Protein AF-A0A1N7EN95-F1 (afdb_monomer_lite)

Structure (mmCIF, N/CA/C/O backbone):
data_AF-A0A1N7EN95-F1
#
_entry.id   AF-A0A1N7EN95-F1
#
loop_
_atom_site.group_PDB
_atom_site.id
_atom_site.type_symbol
_atom_site.label_atom_id
_atom_site.label_alt_id
_atom_site.label_comp_id
_atom_site.label_asym_id
_atom_site.label_entity_id
_atom_site.label_seq_id
_atom_site.pdbx_PDB_ins_code
_atom_site.Cartn_x
_atom_site.Cartn_y
_atom_site.Cartn_z
_atom_site.occupancy
_atom_site.B_iso_or_equiv
_atom_site.auth_seq_id
_atom_site.auth_comp_id
_atom_site.auth_asym_id
_atom_site.auth_atom_id
_atom_site.pdbx_PDB_model_num
ATOM 1 N N . MET A 1 1 ? 12.039 16.576 -23.770 1.00 52.34 1 MET A N 1
ATOM 2 C CA . MET A 1 1 ? 12.574 15.843 -22.599 1.00 52.34 1 MET A CA 1
ATOM 3 C C . MET A 1 1 ? 11.406 15.493 -21.676 1.00 52.34 1 MET A C 1
ATOM 5 O O . MET A 1 1 ? 11.261 16.066 -20.607 1.00 52.34 1 MET A O 1
ATOM 9 N N . GLY A 1 2 ? 10.466 14.681 -22.172 1.00 54.00 2 GLY A N 1
ATOM 10 C CA . GLY A 1 2 ? 9.139 14.546 -21.573 1.00 54.00 2 GLY A CA 1
ATOM 11 C C . GLY A 1 2 ? 9.118 13.506 -20.465 1.00 54.00 2 GLY A C 1
ATOM 12 O O . GLY A 1 2 ? 9.288 12.322 -20.734 1.00 54.00 2 GLY A O 1
ATOM 13 N N . ALA A 1 3 ? 8.814 13.945 -19.248 1.00 58.16 3 ALA A N 1
ATOM 14 C CA . ALA A 1 3 ? 8.372 13.112 -18.132 1.00 58.16 3 ALA A CA 1
ATOM 15 C C . ALA A 1 3 ? 6.977 12.480 -18.399 1.00 58.16 3 ALA A C 1
ATOM 17 O O . ALA A 1 3 ? 6.096 12.507 -17.547 1.00 58.16 3 ALA A O 1
ATOM 18 N N . MET A 1 4 ? 6.744 11.961 -19.612 1.00 60.00 4 MET A N 1
ATOM 19 C CA . MET A 1 4 ? 5.441 11.545 -20.148 1.00 60.00 4 MET A CA 1
ATOM 20 C C . MET A 1 4 ? 5.492 10.126 -20.699 1.00 60.00 4 MET A C 1
ATOM 22 O O . MET A 1 4 ? 5.347 9.875 -21.893 1.00 60.00 4 MET A O 1
ATOM 26 N N . SER A 1 5 ? 5.681 9.154 -19.827 1.00 67.50 5 SER A N 1
ATOM 27 C CA . SER A 1 5 ? 5.274 7.802 -20.183 1.00 67.50 5 SER A CA 1
ATOM 28 C C . SER A 1 5 ? 4.696 7.140 -18.958 1.00 67.50 5 SER A C 1
ATOM 30 O O . SER A 1 5 ? 5.389 6.551 -18.135 1.00 67.50 5 SER A O 1
ATOM 32 N N . TRP A 1 6 ? 3.368 7.185 -18.916 1.00 81.56 6 TRP A N 1
ATOM 33 C CA . TRP A 1 6 ? 2.529 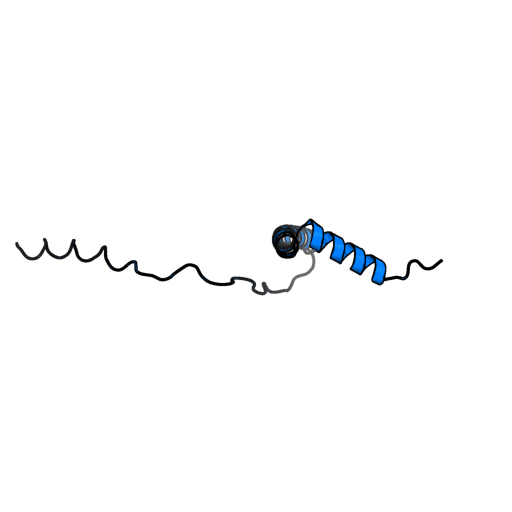6.234 -18.195 1.00 81.56 6 TRP A CA 1
ATOM 34 C C . TRP A 1 6 ? 3.040 4.791 -18.363 1.00 81.56 6 TRP A C 1
ATOM 36 O O . TRP A 1 6 ? 2.937 3.967 -17.458 1.00 81.56 6 TRP A O 1
ATOM 46 N N . TRP A 1 7 ? 3.680 4.507 -19.502 1.00 88.00 7 TRP A N 1
ATOM 47 C CA . TRP A 1 7 ? 4.287 3.218 -19.776 1.00 88.00 7 TRP A CA 1
ATOM 48 C C . TRP A 1 7 ? 5.438 2.849 -18.809 1.00 88.00 7 TRP A C 1
ATOM 50 O O . TRP A 1 7 ? 5.548 1.705 -18.388 1.00 88.00 7 TRP A O 1
ATOM 60 N N . HIS A 1 8 ? 6.251 3.795 -18.332 1.00 86.31 8 HIS A N 1
ATOM 61 C CA . HIS A 1 8 ? 7.268 3.460 -17.322 1.00 86.31 8 HIS A CA 1
ATOM 62 C C . HIS A 1 8 ? 6.626 3.003 -16.009 1.00 86.31 8 HIS A C 1
ATOM 64 O O . HIS A 1 8 ? 7.046 2.007 -15.425 1.00 86.31 8 HIS A O 1
ATOM 70 N N . TRP A 1 9 ? 5.558 3.677 -15.580 1.00 89.56 9 TRP A N 1
ATOM 71 C CA . TRP A 1 9 ? 4.835 3.315 -14.361 1.00 89.56 9 TRP A CA 1
ATOM 72 C C . TRP A 1 9 ? 4.193 1.931 -14.446 1.00 89.56 9 TRP A C 1
ATOM 74 O O . TRP A 1 9 ? 4.265 1.167 -13.485 1.00 89.56 9 TRP A O 1
ATOM 84 N N . ALA A 1 10 ? 3.618 1.568 -15.594 1.00 90.88 10 ALA A N 1
ATOM 85 C CA . ALA A 1 10 ? 3.072 0.227 -15.777 1.00 90.88 10 ALA A CA 1
ATOM 86 C C . ALA A 1 10 ? 4.171 -0.855 -15.807 1.00 90.88 10 ALA A C 1
ATOM 88 O O . ALA A 1 10 ? 3.969 -1.911 -15.213 1.00 90.88 10 ALA A O 1
ATOM 89 N N . ILE A 1 11 ? 5.355 -0.588 -16.375 1.00 92.62 11 ILE A N 1
ATOM 90 C CA . ILE A 1 11 ? 6.500 -1.517 -16.295 1.00 92.62 11 ILE A CA 1
ATOM 91 C C . ILE A 1 11 ? 6.944 -1.714 -14.839 1.00 92.62 11 ILE A C 1
ATOM 93 O O . ILE A 1 11 ? 7.119 -2.850 -14.401 1.00 92.62 11 ILE A O 1
ATOM 97 N N . VAL A 1 12 ? 7.073 -0.632 -14.064 1.00 92.12 12 VAL A N 1
ATOM 98 C CA . VAL A 1 12 ? 7.436 -0.713 -12.638 1.00 92.12 12 VAL A CA 1
ATOM 99 C C . VAL A 1 12 ? 6.410 -1.540 -11.865 1.00 92.12 12 VAL A C 1
ATOM 101 O O . VAL A 1 12 ? 6.793 -2.421 -11.099 1.00 92.12 12 VAL A O 1
ATOM 104 N N . LEU A 1 13 ? 5.114 -1.312 -12.097 1.00 91.81 13 LEU A N 1
ATOM 105 C CA . LEU A 1 13 ? 4.041 -2.048 -11.428 1.00 91.81 13 LEU A CA 1
ATOM 106 C C . LEU A 1 13 ? 4.070 -3.542 -11.777 1.00 91.81 13 LEU A C 1
ATOM 108 O O . LEU A 1 13 ? 3.910 -4.376 -10.888 1.00 91.81 13 LEU A O 1
ATOM 112 N N . VAL A 1 14 ? 4.342 -3.885 -13.039 1.00 93.88 14 VAL A N 1
ATOM 113 C CA . VAL A 1 14 ? 4.520 -5.278 -13.474 1.00 93.88 14 VAL A CA 1
ATOM 114 C C . VAL A 1 14 ? 5.699 -5.929 -12.751 1.00 93.88 14 VAL A C 1
ATOM 116 O O . VAL A 1 14 ? 5.535 -7.009 -12.189 1.00 93.88 14 VAL A O 1
ATOM 119 N N . VAL A 1 15 ? 6.860 -5.271 -12.693 1.00 94.50 15 VAL A N 1
ATOM 120 C CA . VAL A 1 15 ? 8.039 -5.800 -11.981 1.00 94.50 15 VAL A CA 1
ATOM 121 C C . VAL A 1 15 ? 7.737 -6.012 -10.495 1.00 94.50 15 VAL A C 1
ATOM 123 O O . VAL A 1 15 ? 8.095 -7.046 -9.935 1.00 94.50 15 VAL A O 1
ATOM 126 N N . LEU A 1 16 ? 7.022 -5.079 -9.866 1.00 92.75 16 LEU A N 1
ATOM 127 C CA . LEU A 1 16 ? 6.633 -5.156 -8.457 1.00 92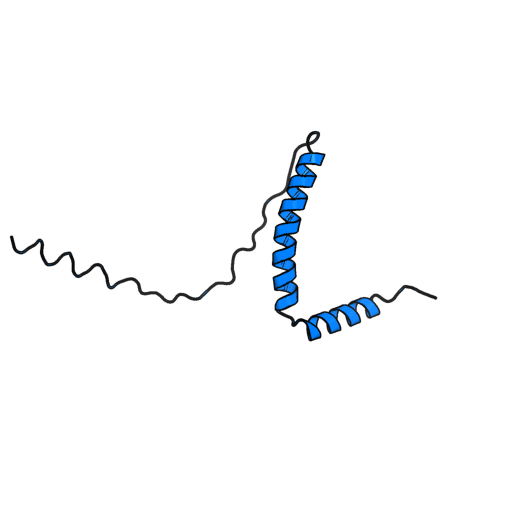.75 16 LEU A CA 1
ATOM 128 C C . LEU A 1 16 ? 5.687 -6.341 -8.197 1.00 92.75 16 LEU A C 1
ATOM 130 O O . LEU A 1 16 ? 5.875 -7.083 -7.235 1.00 92.75 16 LEU A O 1
ATOM 134 N N . VAL A 1 17 ? 4.718 -6.575 -9.088 1.00 92.44 17 VAL A N 1
ATOM 135 C CA . VAL A 1 17 ? 3.820 -7.741 -9.030 1.00 92.44 17 VAL A CA 1
ATOM 136 C C . VAL A 1 17 ? 4.574 -9.051 -9.235 1.00 92.44 17 VAL A C 1
ATOM 138 O O . VAL A 1 17 ? 4.236 -10.037 -8.586 1.00 92.44 17 VAL A O 1
ATOM 141 N N . VAL A 1 18 ? 5.591 -9.083 -10.095 1.00 93.56 18 VAL A N 1
ATOM 142 C CA . VAL A 1 18 ? 6.401 -10.289 -10.319 1.00 93.56 18 VAL A CA 1
ATOM 143 C C . VAL A 1 18 ? 7.287 -10.599 -9.107 1.00 93.56 18 VAL A C 1
ATOM 145 O O . VAL A 1 18 ? 7.358 -11.756 -8.703 1.00 93.56 18 VAL A O 1
ATOM 148 N N . LEU A 1 19 ? 7.910 -9.589 -8.488 1.00 93.25 19 LEU A N 1
ATOM 149 C CA . LEU A 1 19 ? 8.784 -9.774 -7.319 1.00 93.25 19 LEU A CA 1
ATOM 150 C C . LEU A 1 19 ? 8.011 -10.138 -6.045 1.00 93.25 19 LEU A C 1
ATOM 152 O O . LEU A 1 19 ? 8.415 -11.034 -5.309 1.00 93.25 19 LEU A O 1
ATOM 156 N N . PHE A 1 20 ? 6.913 -9.431 -5.771 1.00 90.38 20 PHE A N 1
ATOM 157 C CA . PHE A 1 20 ? 6.122 -9.630 -4.553 1.00 90.38 20 PHE A CA 1
ATOM 158 C C . PHE A 1 20 ? 5.024 -10.688 -4.728 1.00 90.38 20 PHE A C 1
ATOM 160 O O . PHE A 1 20 ? 4.575 -11.285 -3.751 1.00 90.38 20 PHE A O 1
ATOM 167 N N . GLY A 1 21 ? 4.590 -10.945 -5.961 1.00 86.69 21 GLY A N 1
ATOM 168 C CA . GLY A 1 21 ? 3.495 -11.852 -6.292 1.00 86.69 21 GLY A CA 1
ATOM 169 C C . GLY A 1 21 ? 2.124 -11.165 -6.330 1.00 86.69 21 GLY A C 1
ATOM 170 O O . GLY A 1 21 ? 1.806 -10.276 -5.534 1.00 86.69 21 GLY A O 1
ATOM 171 N N . SER A 1 22 ? 1.252 -11.645 -7.223 1.00 86.94 22 SER A N 1
ATOM 172 C CA . SER A 1 22 ? -0.093 -11.093 -7.468 1.00 86.94 22 SER A CA 1
ATOM 173 C C . SER A 1 22 ? -1.047 -11.164 -6.273 1.00 86.94 22 SER A C 1
ATOM 175 O O . SER A 1 22 ? -2.005 -10.401 -6.220 1.00 86.94 22 SER A O 1
ATOM 177 N N . LYS A 1 23 ? -0.792 -12.044 -5.296 1.00 87.12 23 LYS A N 1
ATOM 178 C CA . LYS A 1 23 ? -1.597 -12.157 -4.068 1.00 87.12 23 LYS A CA 1
ATOM 179 C C . LYS A 1 23 ? -1.120 -11.235 -2.944 1.00 87.12 23 LYS A C 1
ATOM 181 O O . LYS A 1 23 ? -1.949 -10.746 -2.187 1.00 87.12 23 LYS A O 1
ATOM 186 N N . LYS A 1 24 ? 0.186 -10.963 -2.844 1.00 85.62 24 LYS A N 1
ATOM 187 C CA . LYS A 1 24 ? 0.772 -10.257 -1.692 1.00 85.62 24 LYS A CA 1
ATOM 188 C C . LYS A 1 24 ? 0.600 -8.747 -1.763 1.00 85.62 24 LYS A C 1
ATOM 190 O O . LYS A 1 24 ? 0.352 -8.128 -0.735 1.00 85.62 24 LYS A O 1
ATOM 195 N N . LEU A 1 25 ? 0.644 -8.162 -2.960 1.00 90.88 25 LEU A N 1
ATOM 196 C CA . LEU A 1 25 ? 0.351 -6.739 -3.148 1.00 90.88 25 LEU A CA 1
ATOM 197 C C . LEU A 1 25 ? -1.074 -6.341 -2.740 1.00 90.88 25 LEU A C 1
ATOM 199 O O . LEU A 1 25 ? -1.207 -5.431 -1.922 1.00 90.88 25 LEU A O 1
ATOM 203 N N . PRO A 1 26 ? -2.144 -6.992 -3.241 1.00 83.69 26 PRO A N 1
ATOM 204 C CA . PRO A 1 26 ? -3.502 -6.637 -2.836 1.00 83.69 26 PRO A CA 1
ATOM 205 C C . PRO A 1 26 ? -3.791 -7.000 -1.375 1.00 83.69 26 PRO A C 1
ATOM 207 O O . PRO A 1 26 ? -4.564 -6.304 -0.724 1.00 83.69 26 PRO A O 1
ATOM 210 N N . GLU A 1 27 ? -3.169 -8.052 -0.838 1.00 88.69 27 GLU A N 1
ATOM 211 C CA . GLU A 1 27 ? -3.279 -8.429 0.577 1.00 88.69 27 GLU A CA 1
ATOM 212 C C . GLU A 1 27 ? -2.648 -7.362 1.494 1.00 88.69 27 GLU A C 1
ATOM 214 O O . GLU A 1 27 ? -3.303 -6.877 2.420 1.00 88.69 27 GLU A O 1
ATOM 219 N N . ALA A 1 28 ? -1.427 -6.912 1.183 1.00 91.12 28 ALA A N 1
ATOM 220 C CA . ALA A 1 28 ? -0.753 -5.833 1.906 1.00 91.12 28 ALA A CA 1
ATOM 221 C C . ALA A 1 28 ? -1.490 -4.494 1.753 1.00 91.12 28 ALA A C 1
ATOM 223 O O . ALA A 1 28 ? -1.707 -3.796 2.742 1.00 91.12 28 ALA A O 1
ATOM 224 N N . ALA A 1 29 ? -1.951 -4.159 0.544 1.00 91.62 29 ALA A N 1
ATOM 225 C CA . ALA A 1 29 ? -2.731 -2.949 0.294 1.00 91.62 29 ALA A CA 1
ATOM 226 C C . ALA A 1 29 ? -4.064 -2.946 1.062 1.00 91.62 29 ALA A C 1
ATOM 228 O O . ALA A 1 29 ? -4.446 -1.912 1.605 1.00 91.62 29 ALA A O 1
ATOM 229 N N . ARG A 1 30 ? -4.753 -4.093 1.180 1.00 89.75 30 ARG A N 1
ATOM 230 C CA . ARG A 1 30 ? -5.961 -4.231 2.017 1.00 89.75 30 ARG A CA 1
ATOM 231 C C . ARG A 1 30 ? -5.660 -4.024 3.504 1.00 89.75 30 ARG A C 1
ATOM 233 O O . ARG A 1 30 ? -6.444 -3.382 4.201 1.00 89.75 30 ARG A O 1
ATOM 240 N N . GLY A 1 31 ? -4.536 -4.543 4.002 1.00 91.38 31 GLY A N 1
ATOM 241 C CA . GLY A 1 31 ? -4.087 -4.321 5.382 1.00 91.38 31 GLY A CA 1
ATOM 242 C C . GLY A 1 31 ? -3.767 -2.851 5.667 1.00 91.38 31 GLY A C 1
ATOM 243 O O . GLY A 1 31 ? -4.338 -2.257 6.584 1.00 91.38 31 GLY A O 1
ATOM 244 N N . LEU A 1 32 ? -2.922 -2.250 4.826 1.00 92.62 32 LEU A N 1
ATOM 245 C CA . LEU A 1 32 ? -2.530 -0.840 4.912 1.00 92.62 32 LEU A CA 1
ATOM 246 C C . LEU A 1 32 ? -3.733 0.097 4.735 1.00 92.62 32 LEU A C 1
ATOM 248 O O . LEU A 1 32 ? -3.874 1.060 5.481 1.00 92.62 32 LEU A O 1
ATOM 252 N N . GLY A 1 33 ? -4.650 -0.220 3.819 1.00 90.25 33 GLY A N 1
ATOM 253 C CA . GLY A 1 33 ? -5.861 0.560 3.567 1.00 90.25 33 GLY A CA 1
ATOM 254 C C . GLY A 1 33 ? -6.815 0.606 4.762 1.00 90.25 33 GLY A C 1
ATOM 255 O O . GLY A 1 33 ? -7.391 1.658 5.037 1.00 90.25 33 GLY A O 1
ATOM 256 N N . ARG A 1 34 ? -6.946 -0.491 5.524 1.00 90.31 34 ARG A N 1
ATOM 257 C CA . ARG A 1 34 ? -7.740 -0.502 6.767 1.00 90.31 34 ARG A CA 1
ATOM 258 C C . ARG A 1 34 ? -7.135 0.410 7.835 1.00 90.31 34 ARG A C 1
ATOM 260 O O . ARG A 1 34 ? -7.862 1.217 8.405 1.00 90.31 34 ARG A O 1
ATOM 267 N N . SER A 1 35 ? -5.819 0.339 8.050 1.00 91.44 35 SER A N 1
ATOM 268 C CA . SER A 1 35 ? -5.120 1.218 9.002 1.00 91.44 35 SER A CA 1
ATOM 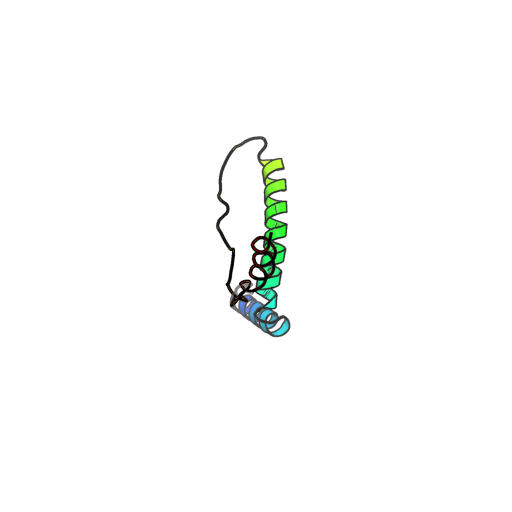269 C C . SER A 1 35 ? -5.188 2.690 8.575 1.00 91.44 35 SER A C 1
ATOM 271 O O . SER A 1 35 ? -5.546 3.551 9.377 1.00 91.44 35 SER A O 1
ATOM 273 N N . MET A 1 36 ? -4.966 2.975 7.287 1.00 93.19 36 MET A N 1
ATOM 274 C CA . MET A 1 36 ? -5.107 4.324 6.737 1.00 93.19 36 MET A CA 1
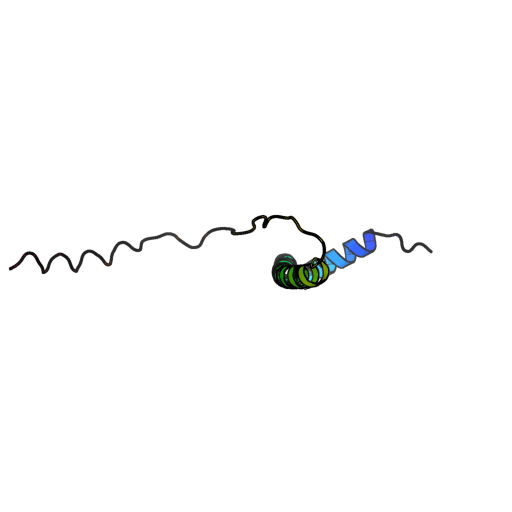ATOM 275 C C . MET A 1 36 ? -6.534 4.861 6.856 1.00 93.19 36 MET A C 1
ATOM 277 O O . MET A 1 36 ? -6.696 6.058 7.061 1.00 93.19 36 MET A O 1
ATOM 281 N N . ARG A 1 37 ? -7.573 4.023 6.731 1.00 88.38 37 ARG A N 1
ATOM 282 C CA . ARG A 1 37 ? -8.972 4.458 6.872 1.00 88.38 37 ARG A CA 1
ATOM 283 C C . ARG A 1 37 ? -9.271 4.937 8.289 1.00 88.38 37 ARG A C 1
ATOM 285 O O . ARG A 1 37 ? -9.907 5.975 8.418 1.00 88.38 37 ARG A O 1
ATOM 292 N N . ILE A 1 38 ? -8.788 4.216 9.302 1.00 88.88 38 ILE A N 1
ATOM 293 C CA . ILE A 1 38 ? -8.955 4.579 10.719 1.00 88.88 38 ILE A CA 1
ATOM 294 C C . ILE A 1 38 ? -8.224 5.894 11.008 1.00 88.88 38 ILE A C 1
ATOM 296 O O . ILE A 1 38 ? -8.814 6.843 11.515 1.00 88.88 38 ILE A O 1
ATOM 300 N N . PHE A 1 39 ? -6.972 6.000 10.563 1.00 91.38 39 PHE A N 1
ATOM 301 C CA . PHE A 1 39 ? -6.191 7.227 10.711 1.00 91.38 39 PHE A CA 1
ATOM 302 C C . PHE A 1 39 ? -6.824 8.415 9.965 1.00 91.38 39 PHE A C 1
ATOM 304 O O . PHE A 1 39 ? -6.874 9.532 10.471 1.00 91.38 39 PHE A O 1
ATOM 311 N N . LYS A 1 40 ? -7.380 8.178 8.768 1.00 86.06 40 LYS A N 1
ATOM 312 C CA . LYS A 1 40 ? -8.116 9.188 7.994 1.00 86.06 40 LYS A CA 1
ATOM 313 C C . LYS A 1 40 ? -9.3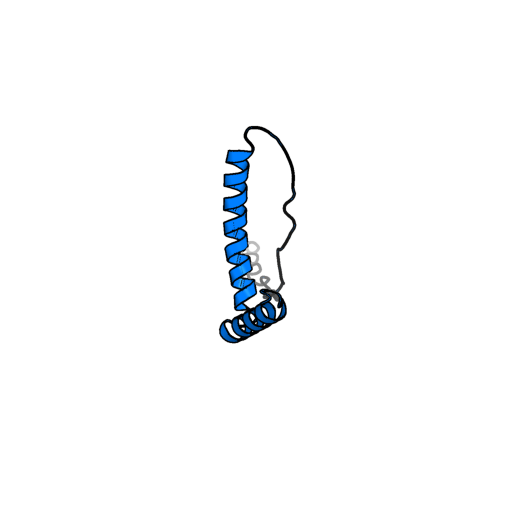82 9.628 8.726 1.00 86.06 40 LYS A C 1
ATOM 315 O O . LYS A 1 40 ? -9.676 10.816 8.678 1.00 86.06 40 LYS A O 1
ATOM 320 N N . SER A 1 41 ? -10.135 8.718 9.353 1.00 86.62 41 SER A N 1
ATOM 321 C CA . SER A 1 41 ? -11.327 9.085 10.127 1.00 86.62 41 SER A CA 1
ATOM 322 C C . SER A 1 41 ? -10.971 9.898 11.363 1.00 86.62 41 SER A C 1
ATOM 324 O O . SER A 1 41 ? -11.589 10.935 11.553 1.00 86.62 41 SER A O 1
ATOM 326 N N . GLU A 1 42 ? -9.934 9.514 12.109 1.00 85.56 42 GLU A N 1
ATOM 327 C CA . GLU A 1 42 ? -9.479 10.271 13.284 1.00 85.56 42 GLU A CA 1
ATOM 328 C C . GLU A 1 42 ? -8.995 11.673 12.891 1.00 85.56 42 GLU A C 1
ATOM 330 O O . GLU A 1 42 ? -9.437 12.668 13.456 1.00 85.56 42 GLU A O 1
ATOM 335 N N . ILE A 1 43 ? -8.175 11.790 11.838 1.00 86.56 43 ILE A N 1
ATOM 336 C CA . ILE A 1 43 ? -7.753 13.104 11.324 1.00 86.56 43 ILE A CA 1
ATOM 337 C C . ILE A 1 43 ? -8.947 13.906 10.801 1.00 86.56 43 ILE A C 1
ATOM 339 O O . ILE A 1 43 ? -9.002 15.124 10.981 1.00 86.56 43 ILE A O 1
ATOM 343 N N . LYS A 1 44 ? -9.889 13.252 10.108 1.00 84.69 44 LYS A N 1
ATOM 344 C CA . LYS A 1 44 ? -11.078 13.918 9.568 1.00 84.69 44 LYS A CA 1
ATOM 345 C C . LYS A 1 44 ? -11.951 14.437 10.700 1.00 84.69 44 LYS A C 1
ATOM 347 O O . LYS A 1 44 ? -12.474 15.525 10.526 1.00 84.69 44 LYS A O 1
ATOM 352 N N . GLU A 1 45 ? -12.085 13.708 11.802 1.00 79.62 45 GLU A N 1
ATOM 353 C CA . GLU A 1 45 ? -12.829 14.096 13.004 1.00 79.62 45 GLU A CA 1
ATOM 354 C C . GLU A 1 45 ? -12.175 15.302 13.685 1.00 79.62 45 GLU A C 1
ATOM 356 O O . GLU A 1 45 ? -12.840 16.313 13.884 1.00 79.62 45 GLU A O 1
ATOM 361 N N . MET A 1 46 ? -10.846 15.287 13.847 1.00 76.25 46 MET A N 1
ATOM 362 C CA . MET A 1 46 ? -10.093 16.453 14.337 1.00 76.25 46 MET A CA 1
ATOM 363 C C . MET A 1 46 ? -10.208 17.685 13.419 1.00 76.25 46 MET A C 1
ATOM 365 O O . MET A 1 46 ? -10.128 18.815 13.892 1.00 76.25 46 MET A O 1
ATOM 369 N N . GLN A 1 47 ? -10.384 17.497 12.105 1.00 76.31 47 GLN A N 1
ATOM 370 C CA . GLN A 1 47 ? -10.645 18.593 11.157 1.00 76.31 47 GLN A CA 1
ATOM 371 C C . GLN A 1 47 ? -12.137 18.948 10.997 1.00 76.31 47 GLN A C 1
ATOM 373 O O . GLN A 1 47 ? -12.433 20.035 10.502 1.00 76.31 47 GLN A O 1
ATOM 378 N N . ASN A 1 48 ? -13.074 18.060 11.358 1.00 66.50 48 ASN A N 1
ATOM 379 C CA . ASN A 1 48 ? -14.527 18.225 11.166 1.00 66.50 48 ASN A CA 1
ATOM 380 C C . ASN A 1 48 ? -15.294 18.659 12.412 1.00 66.50 48 ASN A C 1
ATOM 382 O O . ASN A 1 48 ? -16.512 18.805 12.309 1.00 66.50 48 ASN A O 1
ATOM 386 N N . ASP A 1 49 ? -14.623 19.034 13.502 1.00 60.22 49 ASP A N 1
ATOM 387 C CA . ASP A 1 49 ? -15.217 19.792 14.623 1.00 60.22 49 ASP A CA 1
ATOM 388 C C . ASP A 1 49 ? -15.882 21.140 14.203 1.00 60.22 49 ASP A C 1
ATOM 390 O O . ASP A 1 49 ? -16.278 21.947 15.040 1.00 60.22 49 ASP A O 1
ATOM 394 N N . GLY A 1 50 ? -16.061 21.401 12.897 1.00 58.78 50 GLY A N 1
ATOM 395 C CA . GLY A 1 50 ? -16.839 22.507 12.338 1.00 58.78 50 GLY A CA 1
ATOM 396 C C . GLY A 1 50 ? -17.796 22.196 11.169 1.00 58.78 50 GLY A C 1
ATOM 397 O O . GLY A 1 50 ? -18.346 23.158 10.629 1.00 58.78 50 GLY A O 1
ATOM 398 N N . LYS A 1 51 ? -18.026 20.944 10.728 1.00 53.66 51 LYS A N 1
ATOM 399 C CA . LYS A 1 51 ? -19.084 20.626 9.728 1.00 53.66 51 LYS A CA 1
ATOM 400 C C . LYS A 1 51 ? -19.416 19.130 9.655 1.00 53.66 51 LYS A C 1
ATOM 402 O O . LYS A 1 51 ? -18.561 18.307 9.377 1.00 53.66 51 LYS A O 1
ATOM 407 N N . SER A 1 52 ? -20.683 18.786 9.861 1.00 59.16 52 SER A N 1
ATOM 408 C CA . SER A 1 52 ? -21.178 17.410 9.812 1.00 59.16 52 SER A CA 1
ATOM 409 C C . SER A 1 52 ? -21.179 16.788 8.407 1.00 59.16 52 SER A C 1
ATOM 411 O O . SER A 1 52 ? -21.373 17.469 7.402 1.00 59.16 52 SER A O 1
ATOM 413 N N . ASP A 1 53 ? -21.080 15.454 8.429 1.00 60.22 53 ASP A N 1
ATOM 414 C CA . ASP A 1 53 ? -21.732 14.464 7.558 1.00 60.22 53 ASP A CA 1
ATOM 415 C C . ASP A 1 53 ? -20.963 13.661 6.488 1.00 60.22 53 ASP A C 1
ATOM 417 O O . ASP A 1 53 ? -20.043 14.109 5.804 1.00 60.22 53 ASP A O 1
ATOM 421 N N . ALA A 1 54 ? -21.461 12.416 6.401 1.00 53.16 54 ALA A N 1
ATOM 422 C CA . ALA A 1 54 ? -21.418 11.397 5.351 1.00 53.16 54 ALA A CA 1
ATOM 423 C C . ALA A 1 54 ? -20.053 10.831 4.894 1.00 53.16 54 ALA A C 1
ATOM 425 O O . ALA A 1 54 ? -19.199 11.510 4.332 1.00 53.16 54 ALA A O 1
ATOM 426 N N . GLU A 1 55 ? -19.846 9.517 5.052 1.00 51.09 55 GLU A N 1
ATOM 427 C CA . GLU A 1 55 ? -20.382 8.542 4.087 1.00 51.09 55 GLU A CA 1
ATOM 428 C C . GLU A 1 55 ? -20.062 7.092 4.506 1.00 51.09 55 GLU A C 1
ATOM 430 O O . GLU A 1 55 ? -18.962 6.750 4.943 1.00 51.09 55 GLU A O 1
ATOM 435 N N . LYS A 1 56 ? -21.099 6.262 4.374 1.00 52.19 56 LYS A N 1
ATOM 436 C CA . LYS A 1 56 ? -21.207 4.813 4.558 1.00 52.19 56 LYS A CA 1
ATOM 437 C C . LYS A 1 56 ? -19.914 3.991 4.487 1.00 52.19 56 LYS A C 1
ATOM 439 O O . LYS A 1 56 ? -19.118 4.038 3.550 1.00 52.19 56 LYS A O 1
ATOM 444 N N . ALA A 1 57 ? -19.829 3.077 5.448 1.00 56.47 57 ALA A N 1
ATOM 445 C CA . ALA A 1 57 ? -19.195 1.784 5.273 1.00 56.47 57 ALA A CA 1
ATOM 446 C C . ALA A 1 57 ? -19.820 1.054 4.068 1.00 56.47 57 ALA A C 1
ATOM 448 O O . ALA A 1 57 ? -20.990 0.681 4.103 1.00 56.47 57 ALA A O 1
ATOM 449 N N . THR A 1 58 ? -19.030 0.849 3.017 1.00 45.81 58 THR A N 1
ATOM 450 C CA . THR A 1 58 ? -19.315 -0.142 1.978 1.00 45.81 58 THR A CA 1
ATOM 451 C C . THR A 1 58 ? -18.383 -1.323 2.217 1.00 45.81 58 THR A C 1
ATOM 453 O O . THR A 1 58 ? -17.170 -1.206 2.057 1.00 45.81 58 THR A O 1
ATOM 456 N N . THR A 1 59 ? -18.992 -2.398 2.714 1.00 53.28 59 THR A N 1
ATOM 457 C CA . THR A 1 59 ? -18.765 -3.818 2.416 1.00 53.28 59 THR A CA 1
ATOM 458 C C . THR A 1 59 ? -17.441 -4.204 1.750 1.00 53.28 59 THR A C 1
ATOM 460 O O . THR A 1 59 ? -17.231 -3.894 0.584 1.00 53.28 59 THR A O 1
ATOM 463 N N . ASP A 1 60 ? -16.635 -5.008 2.452 1.00 49.47 60 ASP A N 1
ATOM 464 C CA . ASP A 1 60 ? -15.920 -6.151 1.855 1.00 49.47 60 ASP A CA 1
ATOM 465 C C . ASP A 1 60 ? -15.660 -7.192 2.966 1.00 49.47 60 ASP A C 1
ATOM 467 O O . ASP A 1 60 ? -14.555 -7.329 3.490 1.00 49.47 60 ASP A O 1
ATOM 471 N N . GLU A 1 61 ? -16.723 -7.886 3.387 1.00 58.62 61 GLU A N 1
ATOM 472 C CA . GLU A 1 61 ? -16.589 -9.215 3.984 1.00 58.62 61 GLU A CA 1
ATOM 473 C C . GLU A 1 61 ? -16.681 -10.274 2.872 1.00 58.62 61 GLU A C 1
ATOM 475 O O . GLU A 1 61 ? -17.668 -10.326 2.143 1.00 58.62 61 GLU A O 1
ATOM 480 N N . THR A 1 62 ? -15.694 -11.181 2.868 1.00 54.88 62 THR A N 1
ATOM 481 C CA . THR A 1 62 ? -15.748 -12.581 2.393 1.00 54.88 62 THR A CA 1
ATOM 482 C C . THR A 1 62 ? -15.476 -12.866 0.904 1.00 54.88 62 THR A C 1
ATOM 484 O O . THR A 1 62 ? -16.260 -12.532 0.020 1.00 54.88 62 THR A O 1
ATOM 487 N N . PRO A 1 63 ? -14.421 -13.661 0.624 1.00 53.91 63 PRO A N 1
ATOM 488 C CA . PRO A 1 63 ? -14.667 -14.968 0.001 1.00 53.91 63 PRO A CA 1
ATOM 489 C C . PRO A 1 63 ? -14.725 -16.123 1.006 1.00 53.91 63 PRO A C 1
ATOM 491 O O . PRO A 1 63 ? -13.928 -16.237 1.931 1.00 53.91 63 PRO A O 1
ATOM 494 N N . ARG A 1 64 ? -15.742 -16.954 0.791 1.00 56.06 64 ARG A N 1
ATOM 495 C CA . ARG A 1 64 ? -16.271 -18.038 1.622 1.00 56.06 64 ARG A CA 1
ATOM 496 C C . ARG A 1 64 ? -15.336 -19.258 1.641 1.00 56.06 64 ARG A C 1
ATOM 498 O O . ARG A 1 64 ? -14.592 -19.470 0.693 1.00 56.06 64 ARG A O 1
ATOM 505 N N . GLN A 1 65 ? -15.563 -20.113 2.644 1.00 48.97 65 GLN A N 1
ATOM 506 C CA . GLN A 1 65 ? -15.259 -21.555 2.735 1.00 48.97 65 GLN A CA 1
ATOM 507 C C . GLN A 1 65 ? -13.869 -22.017 3.214 1.00 48.97 65 GLN A C 1
ATOM 509 O O . GLN A 1 65 ? -12.949 -22.219 2.431 1.00 48.97 65 GLN A O 1
ATOM 514 N N . ILE A 1 66 ? -13.842 -22.453 4.479 1.00 47.06 66 ILE A N 1
ATOM 515 C CA . ILE A 1 66 ? -13.739 -23.893 4.777 1.00 47.06 66 ILE A CA 1
ATOM 516 C C . ILE A 1 66 ? -14.760 -24.240 5.873 1.00 47.06 66 ILE A C 1
ATOM 518 O O . ILE A 1 66 ? -14.546 -24.023 7.061 1.00 47.06 66 ILE A O 1
ATOM 522 N N . SER A 1 67 ? -15.923 -24.727 5.455 1.00 56.41 67 SER A N 1
ATOM 523 C CA . SER A 1 67 ? -16.784 -25.581 6.275 1.00 56.41 67 SER A CA 1
ATOM 524 C C . SER A 1 67 ? -17.642 -26.420 5.342 1.00 56.41 67 SER A C 1
ATOM 526 O O . SER A 1 67 ? -18.480 -25.874 4.621 1.00 56.41 67 SER A O 1
ATOM 528 N N . PRO A 1 68 ? -17.441 -27.740 5.372 1.00 57.00 68 PRO A N 1
ATOM 529 C CA . PRO A 1 68 ? -18.522 -28.697 5.442 1.00 57.00 68 PRO A CA 1
ATOM 530 C C . PRO A 1 68 ? -18.580 -29.290 6.865 1.00 57.00 68 PRO A C 1
ATOM 532 O O . PRO A 1 68 ? -17.691 -30.009 7.307 1.00 57.00 68 PRO A O 1
ATOM 535 N N . THR A 1 69 ? -19.646 -28.905 7.565 1.00 57.03 69 THR A N 1
ATOM 536 C CA . THR A 1 69 ? -20.336 -29.478 8.743 1.00 57.03 69 THR A CA 1
ATOM 537 C C . THR A 1 69 ? -20.277 -31.026 8.778 1.00 57.03 69 THR A C 1
ATOM 539 O O . THR A 1 69 ? -20.392 -31.622 7.706 1.00 57.03 69 THR A O 1
ATOM 542 N N . PRO A 1 70 ? -20.128 -31.704 9.946 1.00 53.88 70 PRO A N 1
ATOM 543 C CA . PRO A 1 70 ? -21.232 -31.826 10.906 1.00 53.88 70 PRO A CA 1
ATOM 544 C C . PRO A 1 70 ? -20.835 -31.856 12.392 1.00 53.88 70 PRO A C 1
ATOM 546 O O . PRO A 1 70 ? -20.417 -32.869 12.944 1.00 53.88 70 PRO A O 1
ATOM 549 N N . GLU A 1 71 ? -21.112 -30.753 13.081 1.00 57.81 71 GLU A N 1
ATOM 550 C CA . GLU A 1 71 ? -21.320 -30.718 14.530 1.00 57.81 71 GLU A CA 1
ATOM 551 C C . GLU A 1 71 ? -22.746 -31.228 14.831 1.00 57.81 71 GLU A C 1
ATOM 553 O O . GLU A 1 71 ? -23.663 -30.459 15.107 1.00 57.81 71 GLU A O 1
ATOM 558 N N . SER A 1 72 ? -22.978 -32.537 14.673 1.00 62.00 72 SER A N 1
ATOM 559 C CA . SER A 1 72 ? -24.279 -33.170 14.959 1.00 62.00 72 SER A CA 1
ATOM 560 C C . SER A 1 72 ? -24.183 -34.526 15.671 1.00 62.00 72 SER A C 1
ATOM 562 O O . SER A 1 72 ? -25.096 -35.339 15.536 1.00 62.00 72 SER A O 1
ATOM 564 N N . ASP A 1 73 ? -23.119 -34.774 16.447 1.00 59.69 73 ASP A N 1
ATOM 565 C CA . ASP A 1 73 ? -22.956 -36.036 17.199 1.00 59.69 73 ASP A CA 1
ATOM 566 C C . ASP A 1 73 ? -22.678 -35.907 18.707 1.00 59.69 73 ASP A C 1
ATOM 568 O O . ASP A 1 73 ? -22.614 -36.918 19.391 1.00 59.69 73 ASP A O 1
ATOM 572 N N . ILE A 1 74 ? -22.645 -34.705 19.294 1.00 62.22 74 ILE A N 1
ATOM 573 C CA . ILE A 1 74 ? -22.478 -34.546 20.759 1.00 62.22 74 ILE A CA 1
ATOM 574 C C . ILE A 1 74 ? -23.762 -34.002 21.400 1.00 62.22 74 ILE A C 1
ATOM 576 O O . ILE A 1 74 ? -23.771 -33.021 22.136 1.00 62.22 74 ILE A O 1
ATOM 580 N N . LYS A 1 75 ? -24.914 -34.598 21.078 1.00 58.56 75 LYS A N 1
ATOM 581 C CA . LYS A 1 75 ? -26.151 -34.363 21.853 1.00 58.56 75 LYS A CA 1
ATOM 582 C C . LYS A 1 75 ? -27.074 -35.579 21.952 1.00 58.56 75 LYS A C 1
ATOM 584 O O . LYS A 1 75 ? -28.243 -35.420 22.297 1.00 58.56 75 LYS A O 1
ATOM 589 N N . ARG A 1 76 ? -26.571 -36.788 21.664 1.00 59.97 76 ARG A N 1
ATOM 590 C CA . ARG A 1 76 ? -27.329 -38.042 21.831 1.00 59.97 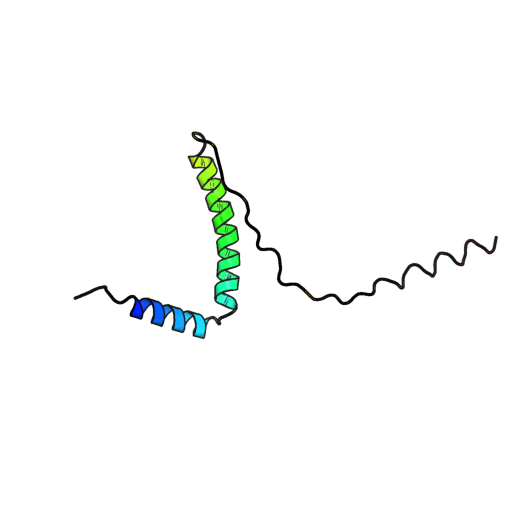76 ARG A CA 1
ATOM 591 C C . ARG A 1 76 ? -27.009 -38.807 23.121 1.00 59.97 76 ARG A C 1
ATOM 593 O O . ARG A 1 76 ? -27.888 -39.519 23.589 1.00 59.97 76 ARG A O 1
ATOM 600 N N . ASP A 1 77 ? -25.863 -38.584 23.764 1.00 57.56 77 ASP A N 1
ATOM 601 C CA . ASP A 1 77 ? -25.477 -39.403 24.928 1.00 57.56 77 ASP A CA 1
ATOM 602 C C . ASP A 1 77 ? -26.072 -38.964 26.278 1.00 57.56 77 ASP A C 1
ATOM 604 O O . ASP A 1 77 ? -26.227 -39.783 27.176 1.00 57.56 77 ASP A O 1
ATOM 608 N N . HIS A 1 78 ? -26.520 -37.713 26.440 1.00 57.06 78 HIS A N 1
ATOM 609 C CA . HIS A 1 78 ? -27.062 -37.256 27.735 1.00 57.06 78 HIS A CA 1
ATOM 610 C C . HIS A 1 78 ? -28.568 -37.492 27.945 1.00 57.06 78 HIS A C 1
ATOM 612 O O . HIS A 1 78 ? -29.081 -37.235 29.036 1.00 57.06 78 HIS A O 1
ATOM 618 N N . GLN A 1 79 ? -29.304 -37.962 26.932 1.00 60.31 79 GLN A N 1
ATOM 619 C CA . GLN A 1 79 ? -30.762 -38.136 27.039 1.00 60.31 79 GLN A CA 1
ATOM 620 C C . GLN A 1 79 ? -31.183 -39.560 27.447 1.00 60.31 79 GLN A C 1
ATOM 622 O O . GLN A 1 79 ? -32.314 -39.746 27.896 1.00 60.31 79 GLN A O 1
ATOM 627 N N . ALA A 1 80 ? -30.292 -40.553 27.347 1.00 59.53 80 ALA A N 1
ATOM 628 C CA . ALA A 1 80 ? -30.614 -41.948 27.653 1.00 59.53 80 ALA A CA 1
ATOM 629 C C . ALA A 1 80 ? -30.638 -42.271 29.162 1.00 59.53 80 ALA A C 1
ATOM 631 O O . ALA A 1 80 ? -31.338 -43.191 29.571 1.00 59.53 80 ALA A O 1
ATOM 632 N N . GLU A 1 81 ? -29.951 -41.496 30.009 1.00 60.22 81 GLU A N 1
ATOM 633 C CA . GLU A 1 81 ? -29.831 -41.813 31.444 1.00 60.22 81 GLU A CA 1
ATOM 634 C C . GLU A 1 81 ? -31.038 -41.342 32.284 1.00 60.22 81 GLU A C 1
ATOM 636 O O . GLU A 1 81 ? -31.338 -41.899 33.334 1.00 60.22 81 GLU A O 1
ATOM 641 N N . ARG A 1 82 ? -31.807 -40.353 31.802 1.00 64.12 82 ARG A N 1
ATOM 642 C CA . ARG A 1 82 ? -32.936 -39.762 32.552 1.00 64.12 82 ARG A CA 1
ATOM 643 C C . ARG A 1 82 ? -34.262 -40.523 32.450 1.00 64.12 82 ARG A C 1
ATOM 645 O O . ARG A 1 82 ? -35.232 -40.098 33.069 1.00 64.12 82 ARG A O 1
ATOM 652 N N . LYS A 1 83 ? -34.335 -41.601 31.662 1.00 60.97 83 LYS A N 1
ATOM 653 C CA . LYS A 1 83 ? -35.565 -42.402 31.482 1.00 60.97 83 LYS A CA 1
ATOM 654 C C . LYS A 1 83 ? -35.577 -43.734 32.241 1.00 60.97 83 LYS A C 1
ATOM 656 O O . LYS A 1 83 ? -36.546 -44.470 32.100 1.00 60.97 83 LYS A O 1
ATOM 661 N N . SER A 1 84 ? -34.552 -44.024 33.043 1.00 56.62 84 SER A N 1
ATOM 662 C CA . SER A 1 84 ? -34.452 -45.278 33.811 1.00 56.62 84 SER A CA 1
ATOM 663 C C . SER A 1 84 ? -34.658 -45.103 35.324 1.00 56.62 84 SER A C 1
ATOM 665 O O . SER A 1 84 ? -34.235 -45.967 36.087 1.00 56.62 84 SER A O 1
ATOM 667 N N . ALA A 1 85 ? -35.290 -44.004 35.752 1.00 53.38 85 ALA A N 1
ATOM 668 C CA . ALA A 1 85 ? -35.764 -43.801 37.124 1.00 53.38 85 ALA A CA 1
ATOM 669 C C . ALA A 1 85 ? -37.284 -43.982 37.200 1.00 53.38 85 ALA A C 1
ATOM 671 O O . ALA A 1 85 ? -37.965 -43.512 36.257 1.00 53.38 85 ALA A O 1
#

Radius of gyration: 26.49 Å; chains: 1; bounding box: 48×68×60 Å

pLDDT: mean 72.6, std 16.53, range [45.81, 94.5]

InterPro domains:
  IPR003369 Sec-independent protein translocase protein TatA/B/E [PF02416] (4-49)
  IPR006312 Sec-independent protein translocase protein TatA/E [MF_00236] (1-75)
  IPR006312 Sec-independent protein translocase protein TatA/E [TIGR01411] (4-48)

Foldseek 3Di:
DDPDDPPVVVVVVVVVCVVCHPPRVVVVVVVVVVVVVVVCVVVVVVVCPPPDDDDDDDDDDDDDDDDDDDPPPPPPPPPVPVPPD

Sequence (85 aa):
MGAMSWWHWAIVLVVLVVLFGSKKLPEAARGLGRSMRIFKSEIKEMQNDGKSDAEKATTDETPRQISPTPESDIKRDHQAERKSA

Organism: NCBI:txid1344003

Secondary structure (DSSP, 8-state):
-----HHHHHHHHHHHHHHH-TTHHHHHHHHHHHHHHHHHHHHHHHHHTT----------------------SSSSTTSSGGG--